Protein AF-A0A3C1EU03-F1 (afdb_monomer_lite)

Structure (mmCIF, N/CA/C/O backbone):
data_AF-A0A3C1EU03-F1
#
_entry.id   AF-A0A3C1EU03-F1
#
loop_
_atom_site.group_PDB
_atom_site.id
_atom_site.type_symbol
_atom_site.label_atom_id
_atom_site.label_alt_id
_atom_site.label_comp_id
_atom_site.label_asym_id
_atom_site.label_entity_id
_atom_site.label_seq_id
_atom_site.pdbx_PDB_ins_code
_atom_site.Cartn_x
_atom_site.Cartn_y
_atom_site.Cartn_z
_atom_site.occupancy
_atom_site.B_iso_or_equiv
_atom_site.auth_seq_id
_atom_site.auth_comp_id
_atom_site.auth_asym_id
_atom_site.auth_atom_id
_atom_site.pdbx_PDB_model_num
ATOM 1 N N . MET A 1 1 ? 10.723 -4.205 -13.054 1.00 71.00 1 MET A N 1
ATOM 2 C CA . MET A 1 1 ? 9.750 -4.861 -12.148 1.00 71.00 1 MET A CA 1
ATOM 3 C C . MET A 1 1 ? 8.407 -4.133 -12.199 1.00 71.00 1 MET A C 1
ATOM 5 O O . MET A 1 1 ? 8.381 -2.945 -12.482 1.00 71.00 1 MET A O 1
ATOM 9 N N . LEU A 1 2 ? 7.281 -4.815 -11.945 1.00 83.12 2 LEU A N 1
ATOM 10 C CA . LEU A 1 2 ? 5.929 -4.222 -12.035 1.00 83.12 2 LEU A CA 1
ATOM 11 C C . LEU A 1 2 ? 5.740 -2.990 -11.128 1.00 83.12 2 LEU A C 1
ATOM 13 O O . LEU A 1 2 ? 5.130 -2.017 -11.556 1.00 83.12 2 LEU A O 1
ATOM 17 N N . LEU A 1 3 ? 6.340 -2.989 -9.933 1.00 84.88 3 LEU A N 1
ATOM 18 C CA . LEU A 1 3 ? 6.285 -1.863 -8.988 1.00 84.88 3 LEU A CA 1
ATOM 19 C C . LEU A 1 3 ? 6.949 -0.585 -9.513 1.00 84.88 3 LEU A C 1
ATOM 21 O O . LEU A 1 3 ? 6.420 0.499 -9.295 1.00 84.88 3 LEU A O 1
ATOM 25 N N . GLU A 1 4 ? 8.054 -0.706 -10.253 1.00 84.69 4 GLU A N 1
ATOM 26 C CA . GLU A 1 4 ? 8.728 0.439 -10.893 1.00 84.69 4 GLU A CA 1
ATOM 27 C C . GLU A 1 4 ? 7.843 1.083 -11.968 1.00 84.69 4 GLU A C 1
ATOM 29 O O . GLU A 1 4 ? 7.925 2.279 -12.218 1.00 84.69 4 GLU A O 1
ATOM 34 N N . ARG A 1 5 ? 6.944 0.296 -12.573 1.00 88.44 5 ARG A N 1
ATOM 35 C CA . ARG A 1 5 ? 5.902 0.777 -13.494 1.00 88.44 5 ARG A CA 1
ATOM 36 C C . ARG A 1 5 ? 4.612 1.176 -12.774 1.00 88.44 5 ARG A C 1
ATOM 38 O O . ARG A 1 5 ? 3.598 1.371 -13.433 1.00 88.44 5 ARG A O 1
ATOM 45 N N . LYS A 1 6 ? 4.636 1.251 -11.438 1.00 91.00 6 LYS A N 1
ATOM 46 C CA . LYS A 1 6 ? 3.477 1.526 -10.581 1.00 91.00 6 LYS A CA 1
ATOM 47 C C . LYS A 1 6 ? 2.336 0.521 -10.756 1.00 91.00 6 LYS A C 1
ATOM 49 O O . LYS A 1 6 ? 1.175 0.862 -10.587 1.00 91.00 6 LYS A O 1
ATOM 54 N N . LEU A 1 7 ? 2.647 -0.732 -11.079 1.00 92.56 7 LEU A N 1
ATOM 55 C CA . LEU A 1 7 ? 1.662 -1.798 -11.248 1.00 92.56 7 LEU A CA 1
ATOM 56 C C . LEU A 1 7 ? 1.684 -2.759 -10.061 1.00 92.56 7 LEU A C 1
ATOM 58 O O . LEU A 1 7 ? 2.737 -3.124 -9.527 1.00 92.56 7 LEU A O 1
ATOM 62 N N . CYS A 1 8 ? 0.503 -3.232 -9.679 1.00 91.94 8 CYS A N 1
ATOM 63 C CA . CYS A 1 8 ? 0.356 -4.268 -8.677 1.00 91.94 8 CYS A CA 1
ATOM 64 C C . CYS A 1 8 ? 1.017 -5.562 -9.159 1.00 91.94 8 CYS A C 1
ATOM 66 O O . CYS A 1 8 ? 0.695 -6.092 -10.219 1.00 91.94 8 CYS A O 1
ATOM 68 N N . VAL A 1 9 ? 1.879 -6.143 -8.327 1.00 90.06 9 VAL A N 1
ATOM 69 C CA . VAL A 1 9 ? 2.574 -7.402 -8.653 1.00 90.06 9 VAL A CA 1
ATOM 70 C C . VAL A 1 9 ? 1.642 -8.613 -8.781 1.00 90.06 9 VAL A C 1
ATOM 72 O O . VAL A 1 9 ? 2.085 -9.667 -9.214 1.00 90.06 9 VAL A O 1
ATOM 75 N N . GLY A 1 10 ? 0.386 -8.492 -8.343 1.00 88.44 10 GLY A N 1
ATOM 76 C CA . GLY A 1 10 ? -0.566 -9.598 -8.312 1.00 88.44 10 GLY A CA 1
ATOM 77 C C . GLY A 1 10 ? -1.661 -9.527 -9.368 1.00 88.44 10 GLY A C 1
ATOM 78 O O . GLY A 1 10 ? -1.951 -10.536 -9.993 1.00 88.44 10 GLY A O 1
ATOM 79 N N . CYS A 1 11 ? -2.282 -8.361 -9.557 1.00 91.50 11 CYS A N 1
ATOM 80 C CA . CYS A 1 11 ? -3.344 -8.174 -10.553 1.00 91.50 11 CYS A CA 1
ATOM 81 C C . CYS A 1 11 ? -2.945 -7.247 -11.707 1.00 91.50 11 CYS A C 1
ATOM 83 O O . CYS A 1 11 ? -3.794 -6.930 -12.536 1.00 91.50 11 CYS A O 1
ATOM 85 N N . THR A 1 12 ? -1.690 -6.781 -11.750 1.00 90.81 12 THR A N 1
ATOM 86 C CA . THR A 1 12 ? -1.139 -5.870 -12.775 1.00 90.81 12 THR A CA 1
ATOM 87 C C . THR A 1 12 ? -1.875 -4.540 -12.938 1.00 90.81 12 THR A C 1
ATOM 89 O O . THR A 1 12 ? -1.592 -3.791 -13.862 1.00 90.81 12 THR A O 1
ATOM 92 N N . ASP A 1 13 ? -2.792 -4.223 -12.027 1.00 92.00 13 ASP A N 1
ATOM 93 C CA . ASP A 1 13 ? -3.547 -2.976 -12.029 1.00 92.00 13 ASP A CA 1
ATOM 94 C C . ASP A 1 13 ? -2.685 -1.800 -11.561 1.00 92.00 13 ASP A C 1
ATOM 96 O O . ASP A 1 13 ? -1.751 -1.995 -10.777 1.00 92.00 13 ASP A O 1
ATOM 100 N N . SER A 1 14 ? -3.002 -0.586 -12.015 1.00 91.75 14 SER A N 1
ATOM 101 C CA . SER A 1 14 ? -2.231 0.602 -11.647 1.00 91.75 14 SER A CA 1
ATOM 102 C C . SER A 1 14 ? -2.427 0.973 -10.177 1.00 91.75 14 SER A C 1
ATOM 104 O O . SER A 1 14 ? -3.547 1.149 -9.699 1.00 91.75 14 SER A O 1
ATOM 106 N N . LEU A 1 15 ? -1.317 1.122 -9.459 1.00 90.38 15 LEU A N 1
ATOM 107 C CA . LEU A 1 15 ? -1.273 1.545 -8.065 1.00 90.38 15 LE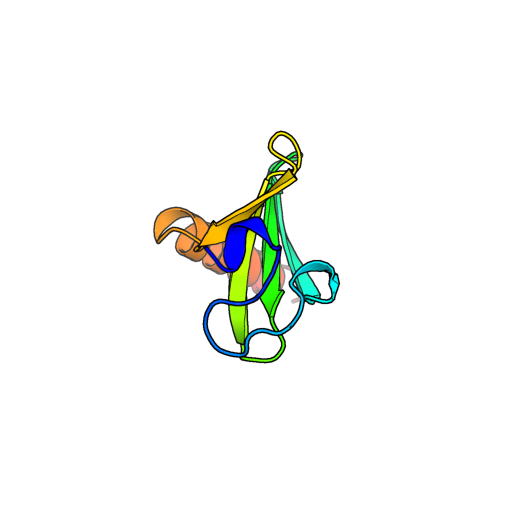U A CA 1
ATOM 108 C C . LEU A 1 15 ? -1.546 3.043 -7.896 1.00 90.38 15 LEU A C 1
ATOM 110 O O . LEU A 1 15 ? -1.881 3.451 -6.787 1.00 90.38 15 LEU A O 1
ATOM 114 N N . ASP A 1 16 ? -1.485 3.851 -8.961 1.00 87.94 16 ASP A N 1
ATOM 115 C CA . ASP A 1 16 ? -1.967 5.243 -8.912 1.00 87.94 16 ASP A CA 1
ATOM 116 C C . ASP A 1 16 ? -3.479 5.303 -8.621 1.00 87.94 16 ASP A C 1
ATOM 118 O O . ASP A 1 16 ? -3.946 6.237 -7.979 1.00 87.94 16 ASP A O 1
ATOM 122 N N . ASN A 1 17 ? -4.238 4.272 -9.017 1.00 87.75 17 ASN A N 1
ATOM 123 C CA . ASN A 1 17 ? -5.673 4.155 -8.730 1.00 87.75 17 ASN A CA 1
ATOM 124 C C . ASN A 1 17 ? -5.964 3.437 -7.400 1.00 87.75 17 ASN A C 1
ATOM 126 O O . ASN A 1 17 ? -7.123 3.179 -7.070 1.00 87.75 17 ASN A O 1
ATOM 130 N N . ALA A 1 18 ? -4.928 3.045 -6.653 1.00 90.00 18 ALA A N 1
ATOM 131 C CA . ALA A 1 18 ? -5.097 2.323 -5.402 1.00 90.00 18 ALA A CA 1
ATOM 132 C C . ALA A 1 18 ? -5.695 3.229 -4.317 1.00 90.00 18 ALA A C 1
ATOM 134 O O . ALA A 1 18 ? -5.408 4.424 -4.223 1.00 90.00 18 ALA A O 1
ATOM 135 N N . LYS A 1 19 ? -6.515 2.640 -3.445 1.00 90.56 19 LYS A N 1
ATOM 136 C CA . LYS A 1 19 ? -7.155 3.361 -2.349 1.00 90.56 19 LYS A CA 1
ATOM 137 C 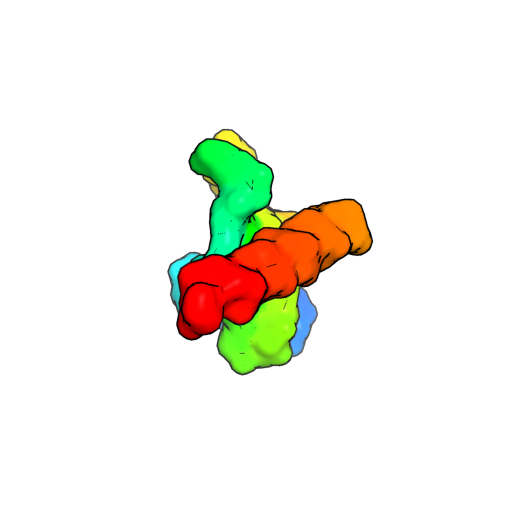C . LYS A 1 19 ? -6.119 3.685 -1.280 1.00 90.56 19 LYS A C 1
ATOM 139 O O . LYS A 1 19 ? -5.537 2.777 -0.697 1.00 90.56 19 LYS A O 1
ATOM 144 N N . LYS A 1 20 ? -5.919 4.960 -0.963 1.00 90.62 20 LYS A N 1
ATOM 145 C CA . LYS A 1 20 ? -5.095 5.358 0.183 1.00 90.62 20 LYS A CA 1
ATOM 146 C C . LYS A 1 20 ? -5.779 4.935 1.488 1.00 90.62 20 LYS A C 1
ATOM 148 O O . LYS A 1 20 ? -6.933 5.296 1.708 1.00 90.62 20 LYS A O 1
ATOM 153 N N . LEU A 1 21 ? -5.079 4.156 2.311 1.00 87.19 21 LEU A N 1
ATOM 154 C CA . LEU A 1 21 ? -5.576 3.704 3.611 1.00 87.19 21 LEU A CA 1
ATOM 155 C C . LEU A 1 21 ? -5.167 4.671 4.717 1.00 87.19 21 LEU A C 1
ATOM 157 O O . LEU A 1 21 ? -6.033 5.229 5.375 1.00 87.19 21 LEU A O 1
ATOM 161 N N . ASP A 1 22 ? -3.865 4.887 4.893 1.00 83.38 22 ASP A N 1
ATOM 162 C CA . ASP A 1 22 ? -3.341 5.700 5.993 1.00 83.38 22 ASP A CA 1
ATOM 163 C C . ASP A 1 22 ? -1.965 6.285 5.638 1.00 83.38 22 ASP A C 1
ATOM 165 O O . ASP A 1 22 ? -1.300 5.834 4.701 1.00 83.38 22 ASP A O 1
ATOM 169 N N . ASN A 1 23 ? -1.527 7.302 6.374 1.00 85.12 23 ASN A N 1
ATOM 170 C CA . ASN A 1 23 ? -0.184 7.859 6.295 1.00 85.12 23 ASN A CA 1
ATOM 171 C C . ASN A 1 23 ? 0.692 7.221 7.381 1.00 85.12 23 ASN A C 1
ATOM 173 O O . ASN A 1 23 ? 0.425 7.366 8.571 1.00 85.12 23 ASN A O 1
ATOM 177 N N . LEU A 1 24 ? 1.780 6.567 6.971 1.00 81.75 24 LEU A N 1
ATOM 178 C CA . LEU A 1 24 ? 2.821 6.101 7.893 1.00 81.75 24 LEU A CA 1
ATOM 179 C C . LEU A 1 24 ? 3.678 7.271 8.386 1.00 81.75 24 LEU A C 1
ATOM 181 O O . LEU A 1 24 ? 4.180 7.267 9.508 1.00 81.75 24 LEU A O 1
ATOM 185 N N . SER A 1 25 ? 3.897 8.255 7.516 1.00 81.56 25 SER A N 1
ATOM 186 C CA . SER A 1 25 ? 4.670 9.474 7.753 1.00 81.56 25 SER A CA 1
ATOM 187 C C . SER A 1 25 ? 4.246 10.543 6.740 1.00 81.56 25 SER A C 1
ATOM 189 O O . SER A 1 25 ? 3.516 10.255 5.792 1.00 81.56 25 SER A O 1
ATOM 191 N N . ASN A 1 26 ? 4.744 11.774 6.868 1.00 81.38 26 ASN A N 1
ATOM 192 C CA . ASN A 1 26 ? 4.427 12.856 5.920 1.00 81.38 26 ASN A CA 1
ATOM 193 C C . ASN A 1 26 ? 4.756 12.488 4.455 1.00 81.38 26 ASN A C 1
ATOM 195 O O . ASN A 1 26 ? 4.027 12.856 3.518 1.00 81.38 26 ASN A O 1
ATOM 199 N N . ASN A 1 27 ? 5.813 11.691 4.280 1.00 87.12 27 ASN A N 1
ATOM 200 C CA . ASN A 1 27 ? 6.357 11.300 2.984 1.00 87.12 27 ASN A CA 1
ATOM 201 C C . ASN A 1 27 ? 6.009 9.861 2.582 1.00 87.12 27 ASN A C 1
ATOM 203 O O . ASN A 1 27 ? 6.214 9.501 1.429 1.00 87.12 27 ASN A O 1
ATOM 207 N N . ARG A 1 28 ? 5.432 9.049 3.478 1.00 89.75 28 ARG A N 1
ATOM 208 C CA . ARG A 1 28 ? 5.080 7.649 3.198 1.00 89.75 28 ARG A CA 1
ATOM 209 C C . ARG A 1 28 ? 3.640 7.350 3.559 1.00 89.75 28 ARG A C 1
ATOM 211 O O . ARG A 1 28 ? 3.205 7.631 4.674 1.00 89.75 28 ARG A O 1
ATOM 218 N N . PHE A 1 29 ? 2.902 6.735 2.646 1.00 90.06 29 PHE A N 1
ATOM 219 C CA . PHE A 1 29 ? 1.524 6.332 2.908 1.00 90.06 29 PHE A CA 1
ATOM 220 C C . PHE A 1 29 ? 1.204 4.960 2.338 1.00 90.06 29 PHE A C 1
ATOM 222 O O . PHE A 1 29 ? 1.784 4.527 1.346 1.00 90.06 29 PHE A O 1
ATOM 229 N N . ILE A 1 30 ? 0.265 4.279 2.983 1.00 90.94 30 ILE A N 1
ATOM 230 C CA . ILE A 1 30 ? -0.192 2.959 2.582 1.00 90.94 30 ILE A CA 1
ATOM 231 C C . ILE A 1 30 ? -1.329 3.111 1.585 1.00 90.94 30 ILE A C 1
ATOM 233 O O . ILE A 1 30 ? -2.280 3.868 1.798 1.00 90.94 30 ILE A O 1
ATOM 237 N N . VAL A 1 31 ? -1.242 2.342 0.510 1.00 91.56 31 VAL A N 1
ATOM 238 C CA . VAL A 1 31 ? -2.303 2.175 -0.474 1.00 91.56 31 VAL A CA 1
ATOM 239 C C . VAL A 1 31 ? -2.729 0.717 -0.554 1.00 91.56 31 VAL A C 1
ATOM 241 O O . VAL A 1 31 ? -1.921 -0.201 -0.422 1.00 91.56 31 VAL A O 1
ATOM 244 N N . GLU A 1 32 ? -4.009 0.501 -0.808 1.00 92.00 32 GLU A N 1
ATOM 245 C CA . GLU A 1 32 ? -4.612 -0.796 -1.054 1.00 92.00 32 GLU A CA 1
ATOM 246 C C . GLU A 1 32 ? -5.055 -0.887 -2.512 1.00 92.00 32 GLU A C 1
ATOM 248 O O . GLU A 1 32 ? -5.878 -0.113 -3.003 1.00 92.00 32 GLU A O 1
ATOM 253 N N . CYS A 1 33 ? -4.484 -1.851 -3.224 1.00 92.19 33 CYS A N 1
ATOM 254 C CA . CYS A 1 33 ? -4.888 -2.179 -4.581 1.00 92.19 33 CYS A CA 1
ATOM 255 C C . CYS A 1 33 ? -6.269 -2.857 -4.581 1.00 92.19 33 CYS A C 1
ATOM 257 O O . CYS A 1 33 ? -6.636 -3.528 -3.619 1.00 92.19 33 CYS A O 1
ATOM 259 N N . LYS A 1 34 ? -6.995 -2.815 -5.708 1.00 90.06 34 LYS A N 1
ATOM 260 C CA . LYS A 1 34 ? -8.291 -3.502 -5.883 1.00 90.06 34 LYS A CA 1
ATOM 261 C C . LYS A 1 34 ? -8.272 -5.002 -5.554 1.00 90.06 34 LYS A C 1
ATOM 263 O O . LYS A 1 34 ? -9.289 -5.571 -5.179 1.00 90.06 34 LYS A O 1
ATOM 268 N N . CYS A 1 35 ? -7.109 -5.652 -5.670 1.00 90.81 35 CYS A N 1
ATOM 269 C CA . CYS A 1 35 ? -6.922 -7.053 -5.279 1.00 90.81 35 CYS A CA 1
ATOM 270 C C . CYS A 1 35 ? -6.658 -7.255 -3.773 1.00 90.81 35 CYS A C 1
ATOM 272 O O . CYS A 1 35 ? -6.231 -8.337 -3.377 1.00 90.81 35 CYS A O 1
ATOM 274 N N . LYS A 1 36 ? -6.874 -6.220 -2.949 1.00 88.44 36 LYS A N 1
ATOM 275 C CA . LYS A 1 36 ? -6.646 -6.171 -1.494 1.00 88.44 36 LYS A CA 1
ATOM 276 C C . LYS A 1 36 ? -5.183 -6.262 -1.048 1.00 88.44 36 LYS A C 1
ATOM 278 O O . LYS A 1 36 ? -4.903 -6.414 0.137 1.00 88.44 36 LYS A O 1
ATOM 283 N N . ARG A 1 37 ? -4.224 -6.172 -1.977 1.00 89.94 37 ARG A N 1
ATOM 284 C CA . ARG A 1 37 ? -2.796 -6.086 -1.631 1.00 89.94 37 ARG A CA 1
ATOM 285 C C . ARG A 1 37 ? -2.434 -4.675 -1.203 1.00 89.94 37 ARG A C 1
A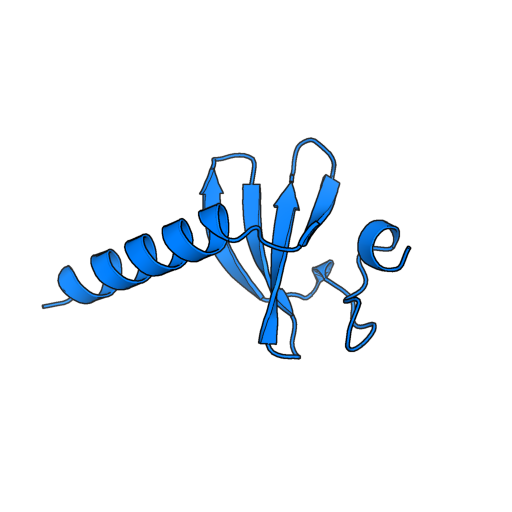TOM 287 O O . ARG A 1 37 ? -2.832 -3.713 -1.858 1.00 89.94 37 ARG A O 1
ATOM 294 N N . ARG A 1 38 ? -1.621 -4.581 -0.155 1.00 90.06 38 ARG A N 1
ATOM 295 C CA . ARG A 1 38 ? -1.165 -3.320 0.423 1.00 90.06 38 ARG A CA 1
ATOM 296 C C . ARG A 1 38 ? 0.257 -3.001 -0.017 1.00 90.06 38 ARG A C 1
ATOM 298 O O . ARG A 1 38 ? 1.113 -3.884 -0.085 1.00 90.06 38 ARG A O 1
ATOM 305 N N . TYR A 1 39 ? 0.487 -1.732 -0.308 1.00 91.75 39 TYR A N 1
ATOM 306 C CA . TYR A 1 39 ? 1.772 -1.188 -0.723 1.00 91.75 39 TYR A CA 1
ATOM 307 C C . TYR A 1 39 ? 2.035 0.108 0.020 1.00 91.75 39 TYR A C 1
ATOM 309 O O . TYR A 1 39 ? 1.102 0.790 0.433 1.00 91.75 39 TYR A O 1
ATOM 317 N N . VAL A 1 40 ? 3.304 0.457 0.149 1.00 91.56 40 VAL A N 1
ATOM 318 C CA . VAL A 1 40 ? 3.735 1.741 0.684 1.00 91.56 40 VAL A CA 1
ATOM 319 C C . VAL A 1 40 ? 4.221 2.580 -0.474 1.00 91.56 40 VAL A C 1
ATOM 321 O O . VAL A 1 40 ? 5.088 2.159 -1.235 1.00 91.56 40 VAL A O 1
ATOM 324 N N . PHE A 1 41 ? 3.635 3.756 -0.622 1.00 92.38 41 PHE A N 1
ATOM 325 C CA . PHE A 1 41 ? 4.117 4.761 -1.542 1.00 92.38 41 PHE A CA 1
ATOM 326 C C . PHE A 1 41 ? 5.046 5.716 -0.803 1.00 92.38 41 PHE A C 1
ATOM 328 O O . PHE A 1 41 ? 4.644 6.334 0.187 1.00 92.38 41 PHE A O 1
ATOM 335 N N . ASP A 1 42 ? 6.271 5.834 -1.300 1.00 90.62 42 ASP A N 1
ATOM 336 C CA . ASP A 1 42 ? 7.250 6.817 -0.858 1.00 90.62 42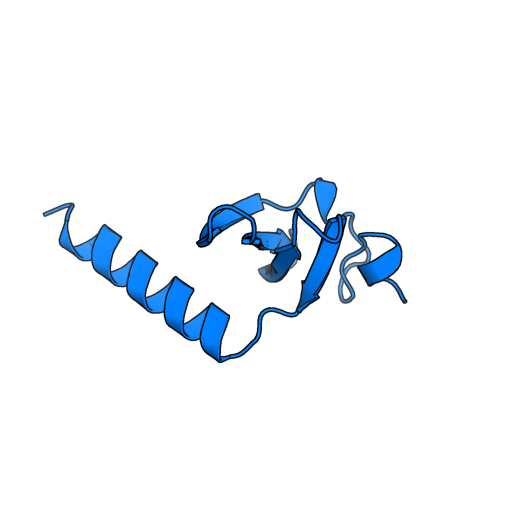 ASP A CA 1
ATOM 337 C C . ASP A 1 42 ? 7.201 8.021 -1.807 1.00 90.62 42 ASP A C 1
ATOM 339 O O . ASP A 1 42 ? 7.495 7.897 -2.997 1.00 90.62 42 ASP A O 1
ATOM 343 N N . LYS A 1 43 ? 6.793 9.182 -1.286 1.00 89.38 43 LYS A N 1
ATOM 344 C CA . LYS A 1 43 ? 6.691 10.432 -2.048 1.00 89.38 43 LYS A CA 1
ATOM 345 C C . LYS A 1 43 ? 8.051 10.988 -2.454 1.00 89.38 43 LYS A C 1
ATOM 347 O O . LYS A 1 43 ? 8.112 11.654 -3.480 1.00 89.38 43 LYS A O 1
ATOM 352 N N . GLU A 1 44 ? 9.106 10.754 -1.672 1.00 88.81 44 GLU A N 1
ATOM 353 C CA . GLU A 1 44 ? 10.446 11.273 -1.985 1.00 88.81 44 GLU A CA 1
ATOM 354 C C . GLU A 1 44 ? 11.021 10.546 -3.189 1.00 88.81 44 GLU A C 1
ATOM 356 O O . GLU A 1 44 ? 11.546 11.164 -4.111 1.00 88.81 44 GLU A O 1
ATOM 361 N N . LEU A 1 45 ? 10.864 9.224 -3.196 1.00 88.31 45 LEU A N 1
ATOM 362 C CA . LEU A 1 45 ? 11.345 8.375 -4.280 1.00 88.31 45 LEU A CA 1
ATOM 363 C C . LEU A 1 45 ? 10.327 8.235 -5.419 1.00 88.31 45 LEU A C 1
ATOM 365 O O . LEU A 1 45 ? 10.674 7.717 -6.478 1.00 88.31 45 LEU A O 1
ATOM 369 N N . ASN A 1 46 ? 9.084 8.689 -5.218 1.00 88.56 46 ASN A N 1
ATOM 370 C CA . ASN A 1 46 ? 7.948 8.512 -6.129 1.00 88.56 46 ASN A CA 1
ATOM 371 C C . ASN A 1 46 ? 7.765 7.040 -6.550 1.00 88.56 46 ASN A C 1
ATOM 373 O O . ASN A 1 46 ? 7.546 6.719 -7.722 1.00 88.56 46 ASN A O 1
ATOM 377 N N . GLN A 1 47 ? 7.901 6.129 -5.586 1.00 89.94 47 GLN A N 1
ATOM 378 C CA . GLN A 1 47 ? 7.953 4.687 -5.822 1.00 89.94 47 GLN A CA 1
ATOM 379 C C . GLN A 1 47 ? 7.037 3.918 -4.876 1.00 89.94 47 GLN A C 1
ATOM 381 O O . GLN A 1 47 ? 6.843 4.284 -3.716 1.00 89.94 47 GLN A O 1
ATOM 386 N N . TYR A 1 48 ? 6.512 2.800 -5.382 1.00 90.62 48 TYR A N 1
ATOM 387 C CA . TYR A 1 48 ? 5.760 1.839 -4.587 1.00 90.62 48 TYR A CA 1
ATOM 388 C C . TYR A 1 48 ? 6.664 0.708 -4.120 1.00 90.62 48 TYR A C 1
ATOM 390 O O . TYR A 1 48 ? 7.381 0.088 -4.904 1.00 90.62 48 TYR A O 1
ATOM 398 N N . GLN A 1 49 ? 6.548 0.382 -2.843 1.00 89.69 49 GLN A N 1
ATOM 399 C CA . GLN A 1 49 ? 7.223 -0.735 -2.207 1.00 89.69 49 GLN A CA 1
ATOM 400 C C . GLN A 1 49 ? 6.182 -1.651 -1.569 1.00 89.69 49 GLN A C 1
ATOM 402 O O . GLN A 1 49 ? 5.049 -1.253 -1.287 1.00 89.69 49 GLN A O 1
ATOM 407 N N . ARG A 1 50 ? 6.536 -2.921 -1.369 1.00 86.00 50 ARG A N 1
ATOM 408 C CA . ARG A 1 50 ? 5.683 -3.806 -0.568 1.00 86.00 50 ARG A CA 1
ATOM 409 C C . ARG A 1 50 ? 5.701 -3.302 0.869 1.00 86.00 50 ARG A C 1
ATOM 411 O O . ARG A 1 50 ? 6.772 -2.973 1.366 1.00 86.00 50 ARG A O 1
ATOM 418 N N . ALA A 1 51 ? 4.534 -3.273 1.509 1.00 84.38 51 ALA A N 1
ATOM 419 C CA . ALA A 1 51 ? 4.471 -2.960 2.927 1.00 84.38 51 ALA A CA 1
ATOM 420 C C . ALA A 1 51 ? 5.319 -3.974 3.702 1.00 84.38 51 ALA A C 1
ATOM 422 O O . ALA A 1 51 ? 5.165 -5.188 3.534 1.00 84.38 51 ALA A O 1
ATOM 423 N N . THR A 1 52 ? 6.248 -3.472 4.508 1.00 83.94 52 THR A N 1
ATOM 424 C CA . THR A 1 52 ? 7.019 -4.310 5.423 1.00 83.94 52 THR A CA 1
ATOM 425 C C . THR A 1 52 ? 6.145 -4.745 6.600 1.00 83.94 52 THR A C 1
ATOM 427 O O . THR A 1 52 ? 5.118 -4.133 6.900 1.00 83.94 52 THR A O 1
ATOM 430 N N . PHE A 1 53 ? 6.562 -5.792 7.316 1.00 79.88 53 PHE A N 1
ATOM 431 C CA . PHE A 1 53 ? 5.840 -6.257 8.506 1.00 79.88 53 PHE A CA 1
ATOM 432 C C . PHE A 1 53 ? 5.703 -5.159 9.576 1.00 79.88 53 PHE A C 1
ATOM 434 O O . PHE A 1 53 ? 4.662 -5.041 10.219 1.00 79.88 53 PHE A O 1
ATOM 441 N N . ALA A 1 54 ? 6.731 -4.320 9.739 1.00 79.31 54 ALA A N 1
ATOM 442 C CA . ALA A 1 54 ? 6.711 -3.203 10.680 1.00 79.31 54 ALA A CA 1
ATOM 443 C C . ALA A 1 54 ? 5.662 -2.141 10.304 1.00 79.31 54 ALA A C 1
ATOM 445 O O . ALA A 1 54 ? 4.944 -1.646 11.172 1.00 79.31 54 ALA A O 1
ATOM 446 N N . GLU A 1 55 ? 5.540 -1.828 9.014 1.00 78.94 55 GLU A N 1
ATOM 447 C CA . GLU A 1 55 ? 4.549 -0.877 8.503 1.00 78.94 55 GLU A CA 1
ATOM 448 C C . GLU A 1 55 ? 3.127 -1.431 8.610 1.00 78.94 55 GLU A C 1
ATOM 450 O O . GLU A 1 55 ? 2.207 -0.707 8.985 1.00 78.94 55 GLU A O 1
ATOM 455 N N . GLU A 1 56 ? 2.945 -2.730 8.366 1.00 77.69 56 GLU A N 1
ATOM 456 C CA . GLU A 1 56 ? 1.650 -3.384 8.557 1.00 77.69 56 GLU A CA 1
ATOM 457 C C . GLU A 1 56 ? 1.230 -3.394 10.036 1.00 77.69 56 GLU A C 1
ATOM 459 O O . GLU A 1 56 ? 0.091 -3.066 10.361 1.00 77.69 56 GLU A O 1
ATOM 464 N N . GLN A 1 57 ? 2.162 -3.666 10.952 1.00 83.19 57 GLN A N 1
ATOM 465 C CA . GLN A 1 57 ? 1.942 -3.540 12.396 1.00 83.19 57 GLN A CA 1
ATOM 466 C C . GLN A 1 57 ? 1.569 -2.109 12.813 1.00 83.19 57 GLN A C 1
ATOM 468 O O . GLN A 1 57 ? 0.717 -1.921 13.681 1.00 83.19 57 GLN A O 1
ATOM 473 N N . GLN A 1 58 ? 2.195 -1.091 12.216 1.00 80.75 58 GLN A N 1
ATOM 474 C CA . GLN A 1 58 ? 1.871 0.304 12.508 1.00 80.75 58 GLN A CA 1
ATOM 475 C C . GLN A 1 58 ? 0.463 0.673 12.031 1.00 80.75 58 GLN A C 1
ATOM 477 O O . GLN A 1 58 ? -0.290 1.258 12.809 1.00 80.75 58 GLN A O 1
ATOM 482 N N . LEU A 1 59 ? 0.092 0.264 10.815 1.00 80.00 59 LEU A N 1
ATOM 483 C CA . LEU A 1 59 ? -1.259 0.445 10.288 1.00 80.00 59 LEU A CA 1
ATOM 484 C C . LEU A 1 59 ? -2.305 -0.200 11.201 1.00 80.00 59 LEU A C 1
ATOM 486 O O . LEU A 1 59 ? -3.299 0.431 11.541 1.00 80.00 59 LEU A O 1
ATOM 490 N N . LEU A 1 60 ? -2.076 -1.447 11.623 1.00 81.38 60 LEU A N 1
ATOM 491 C CA . LEU A 1 60 ? -2.997 -2.155 12.514 1.00 81.38 60 LEU A CA 1
ATOM 492 C C . LEU A 1 60 ? -3.200 -1.388 13.827 1.00 81.38 60 LEU A C 1
ATOM 494 O O . LEU A 1 60 ? -4.341 -1.146 14.212 1.00 81.38 60 LEU A O 1
ATOM 498 N N . ARG A 1 61 ? -2.117 -0.901 14.446 1.00 83.12 61 ARG A N 1
ATOM 499 C CA . ARG A 1 61 ? -2.201 -0.077 15.663 1.00 83.12 61 ARG A CA 1
ATOM 500 C C . ARG A 1 61 ? -2.965 1.232 15.449 1.00 83.12 61 ARG A C 1
ATOM 502 O O . AR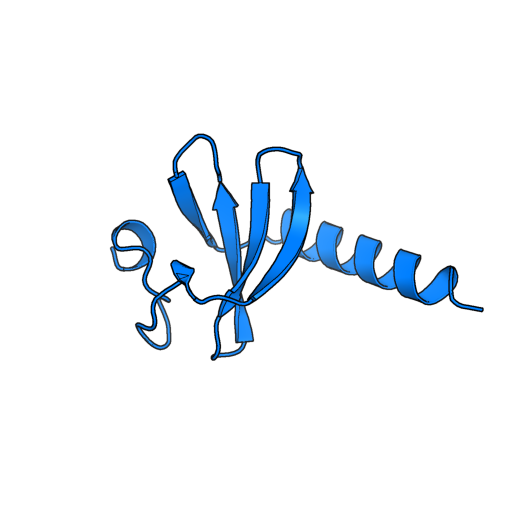G A 1 61 ? -3.667 1.670 16.359 1.00 83.12 61 ARG A O 1
ATOM 509 N N . GLN A 1 62 ? -2.817 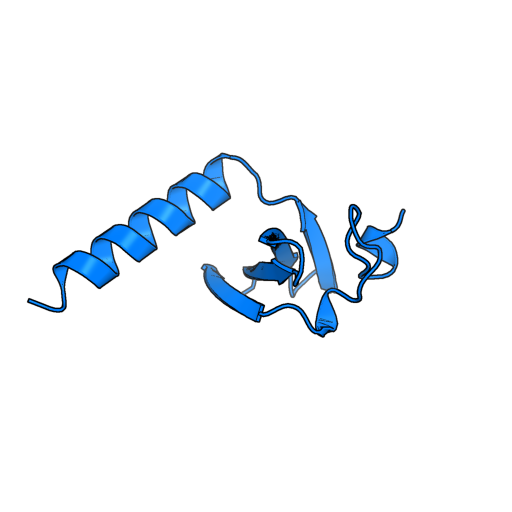1.884 14.294 1.00 78.62 62 GLN A N 1
ATOM 510 C CA . GLN A 1 62 ? -3.561 3.111 13.974 1.00 78.62 62 GLN A CA 1
ATOM 511 C C . GLN A 1 62 ? -5.057 2.824 13.822 1.00 78.62 62 GLN A C 1
ATOM 513 O O . GLN A 1 62 ? -5.866 3.466 14.490 1.00 78.62 62 GLN A O 1
ATOM 518 N N . LEU A 1 63 ? -5.413 1.788 13.061 1.00 78.44 63 LEU A N 1
ATOM 519 C CA . LEU A 1 63 ? -6.801 1.353 12.883 1.00 78.44 63 LEU A CA 1
ATOM 520 C C . LEU A 1 63 ? -7.467 0.954 14.213 1.00 78.44 63 LEU A C 1
ATOM 522 O O . LEU A 1 63 ? -8.650 1.222 14.430 1.00 78.44 63 LEU A O 1
ATOM 526 N N . GLU A 1 64 ? -6.723 0.319 15.123 1.00 81.19 64 GLU A N 1
ATOM 527 C CA . GLU A 1 64 ? -7.207 -0.008 16.469 1.00 81.19 64 GLU A CA 1
ATOM 528 C C . GLU A 1 64 ? -7.460 1.243 17.319 1.00 81.19 64 GLU A C 1
ATOM 530 O O . GLU A 1 64 ? -8.477 1.313 18.011 1.00 81.19 64 GLU A O 1
ATOM 535 N N . LYS A 1 65 ? -6.583 2.252 17.238 1.00 75.00 65 LYS A N 1
ATOM 536 C CA . LYS A 1 65 ? -6.779 3.536 17.928 1.00 75.00 65 LYS A CA 1
ATOM 537 C C . LYS A 1 65 ? -7.997 4.292 17.402 1.00 75.00 65 LYS A C 1
ATOM 539 O O . LYS A 1 65 ? -8.783 4.784 18.209 1.00 75.00 65 LYS A O 1
ATOM 544 N N . GLU A 1 66 ? -8.190 4.348 16.085 1.00 70.12 66 GLU A N 1
ATOM 545 C CA . GLU A 1 66 ? -9.377 4.978 15.487 1.00 70.12 66 GLU A CA 1
ATOM 546 C C . GLU A 1 66 ? -10.671 4.284 15.931 1.00 70.12 66 GLU A C 1
ATOM 548 O O . GLU A 1 66 ? -11.652 4.945 16.269 1.00 70.12 66 GLU A O 1
ATOM 553 N N . ARG A 1 67 ? -10.667 2.947 16.033 1.00 67.81 67 ARG A N 1
ATOM 554 C CA . ARG A 1 67 ? -11.811 2.188 16.563 1.00 67.81 67 ARG A CA 1
ATOM 555 C C . ARG A 1 67 ? -12.127 2.487 18.028 1.00 67.81 67 ARG A C 1
ATOM 557 O O . ARG A 1 67 ? -13.286 2.364 18.418 1.00 67.81 67 ARG A O 1
ATOM 564 N N . GLN A 1 68 ? -11.133 2.841 18.842 1.00 62.75 68 GLN A N 1
ATOM 565 C CA . GLN A 1 68 ? -11.339 3.145 20.261 1.00 62.75 68 GLN A CA 1
ATOM 566 C C . GLN A 1 68 ? -11.850 4.571 20.509 1.00 62.75 68 GLN A C 1
ATOM 568 O O . GLN A 1 68 ? -12.509 4.789 21.518 1.00 62.75 68 GLN A O 1
ATOM 573 N N . HIS A 1 69 ? -11.601 5.519 19.600 1.00 56.38 69 HIS A N 1
ATOM 574 C CA . HIS A 1 69 ? -12.019 6.922 19.753 1.00 56.38 69 HIS A CA 1
ATOM 575 C C . HIS A 1 69 ? -13.434 7.239 19.229 1.00 56.38 69 HIS A C 1
ATOM 577 O O . HIS A 1 69 ? -13.893 8.368 19.365 1.00 56.38 69 HIS A O 1
ATOM 583 N N . SER A 1 70 ? -14.130 6.265 18.631 1.00 54.34 70 SER A N 1
ATOM 584 C CA . SER A 1 70 ? -15.501 6.420 18.114 1.00 54.34 70 SER A CA 1
ATOM 585 C C . SER A 1 70 ? -16.585 5.906 19.081 1.00 54.34 70 SER A C 1
ATOM 587 O O . SER A 1 70 ? -17.703 5.628 18.638 1.00 54.34 70 SER A O 1
ATOM 589 N N . LYS A 1 71 ? -16.264 5.732 20.369 1.00 46.91 71 LYS A N 1
ATOM 590 C CA . LYS A 1 71 ? -17.216 5.355 21.424 1.00 46.91 71 LYS A CA 1
ATOM 591 C C . LYS A 1 71 ? -17.416 6.479 22.424 1.00 46.91 71 LYS A C 1
ATOM 593 O O . LYS A 1 71 ? -16.405 7.122 22.772 1.00 46.91 71 LYS A O 1
#

Foldseek 3Di:
DLQQVCADPPPRHHQVPFQWDAAPDPQWTWTADPVRAIWIQGNVVRTIHHQDPVNVVVSVVVVVVVVVVVD

Sequence (71 aa):
MLLERKLCVGCTDSLDNAKKLDNLSNNRFIVECKCKRRYVFDKELNQYQRATFAEEQQLLRQLEKERQHSK

Secondary structure (DSSP, 8-state):
-GGGGTB-TTT--BGGGSEEEEESSSSEEEEE-TTS-EEEEETTTTEEEEPPHHHHHHHHHHHHHHHHTT-

Radius of gyration: 12.62 Å; chains: 1; bounding box: 29×22×35 Å

pLDDT: mean 84.43, std 9.2, range [46.91, 92.56]